Protein AF-A0A6A0AF33-F1 (afdb_monomer)

pLDDT: mean 76.57, std 21.39, range [33.84, 95.94]

Organism: Haematococcus lacustris (NCBI:txid44745)

Secondary structure (DSSP, 8-state):
----HHHHHHHTTHHHHHHHHHHHHGGGHHHHHHHHHT--SS--HHHHHHHHHHHHHHHHHHHHHHTSHHHHHHHHHHHHHHHHHHHHHHHHHHHHHHHHHHHHHGGG--------------S-------PPP----PPPPPPP--

Nearest PDB structures (foldseek):
  9cez-assembly1_P  TM=6.984E-01  e=1.127E-01  Escherichia coli K-12
  9cey-assembly1_P  TM=7.086E-01  e=1.786E-01  Escherichia coli K-12

Sequence (146 aa):
SKLTRSQVQHDSGLIQARHNTQRWNETVKLELQQLAAATPAGTSLVAIQQHVAVTLATWDAVWREYLHPKWAEQKMRLHGAQEKVLERYYKKLEEEAASVSQQRWGTRKQLVVFFGNAGIGTRGGIWLTGTPLQPMLPLPLKPAAP

Foldseek 3Di:
DDDDPVNLCVQLVVVVLVVVVVVLCVQLVVLVVLLVVLPDPDDDPVSVVSNVVSCVVSVVSVVVSVVPCVVVVSVVSSVVSSVVVVVVVVVVVVVVVVVCCCVPPNPPDDDDDDDDPPDPDDDDDDDDDDDDDDDPDDDDDDDDDD

Solvent-accessible surface area (backbone atoms only — not comparable to full-atom values): 9203 Å² total; per-residue (Å²): 137,84,90,49,72,66,55,51,37,59,72,25,40,50,62,59,54,51,52,50,52,53,58,58,45,61,79,42,40,68,52,53,50,51,46,60,72,37,55,61,94,66,86,51,67,66,47,50,53,50,27,50,51,49,45,63,73,34,40,67,64,50,46,62,60,67,70,38,64,67,56,58,52,51,53,51,52,38,51,55,28,44,49,54,51,49,53,57,51,50,54,52,48,52,52,53,50,51,52,51,39,42,77,75,61,41,98,80,62,85,86,82,82,87,83,76,90,75,74,87,72,86,75,87,79,93,74,92,74,85,73,84,77,80,77,81,78,86,84,80,89,78,86,88,80,135

Structure (mmCIF, N/CA/C/O backbone):
data_AF-A0A6A0AF33-F1
#
_entry.id   AF-A0A6A0AF33-F1
#
loop_
_atom_site.group_PDB
_atom_site.id
_atom_site.type_symbol
_atom_site.label_atom_id
_atom_site.label_alt_id
_atom_site.label_comp_id
_atom_site.label_asym_id
_atom_site.label_entity_id
_atom_site.label_seq_id
_atom_site.pdbx_PDB_ins_code
_atom_site.Cartn_x
_atom_site.Cartn_y
_atom_site.Cartn_z
_atom_site.occupancy
_atom_site.B_iso_or_equiv
_atom_site.auth_seq_id
_atom_site.auth_comp_id
_atom_site.auth_asym_id
_atom_site.auth_atom_id
_atom_site.pdbx_PDB_model_num
ATOM 1 N N . SER A 1 1 ? -15.937 11.441 23.344 1.00 68.50 1 SER A N 1
ATOM 2 C CA . SER A 1 1 ? -14.488 11.623 23.075 1.00 68.50 1 SER A CA 1
ATOM 3 C C . SER A 1 1 ? -14.260 11.738 21.561 1.00 68.50 1 SER A C 1
ATOM 5 O O . SER A 1 1 ? -15.138 11.318 20.826 1.00 68.50 1 SER A O 1
ATOM 7 N N . LYS A 1 2 ? -13.175 12.360 21.054 1.00 84.06 2 LYS A N 1
ATOM 8 C CA . LYS A 1 2 ? -12.937 12.536 19.594 1.00 84.06 2 LYS A CA 1
ATOM 9 C C . LYS A 1 2 ? -11.777 11.661 19.107 1.00 84.06 2 LYS A C 1
ATOM 11 O O . LYS A 1 2 ? -10.707 11.700 19.707 1.00 84.06 2 LYS A O 1
ATOM 16 N N . LEU A 1 3 ? -11.973 10.921 18.014 1.00 85.69 3 LEU A N 1
ATOM 17 C CA . LEU A 1 3 ? -10.912 10.163 17.343 1.00 85.69 3 LEU A CA 1
ATOM 18 C C . LEU A 1 3 ? -10.022 11.110 16.528 1.00 85.69 3 LEU A C 1
ATOM 20 O O . LEU A 1 3 ? -10.520 11.871 15.698 1.00 85.69 3 LEU A O 1
ATOM 24 N N . THR A 1 4 ? -8.709 11.079 16.758 1.00 90.56 4 THR A N 1
ATOM 25 C CA . THR A 1 4 ? -7.757 11.925 16.025 1.00 90.56 4 THR A CA 1
ATOM 26 C C . THR A 1 4 ? -7.156 11.178 14.837 1.00 90.56 4 THR A C 1
ATOM 28 O O . THR A 1 4 ? -7.039 9.952 14.828 1.00 90.56 4 THR A O 1
ATOM 31 N N . ARG A 1 5 ? -6.724 11.932 13.820 1.00 87.12 5 ARG A N 1
ATOM 32 C CA . ARG A 1 5 ? -6.073 11.367 12.630 1.00 87.12 5 ARG A CA 1
ATOM 33 C C . ARG A 1 5 ? -4.820 10.558 12.980 1.00 87.12 5 ARG A C 1
ATOM 35 O O . ARG A 1 5 ? -4.619 9.498 12.398 1.00 87.12 5 ARG A O 1
ATOM 42 N N . SER A 1 6 ? -3.995 11.045 13.908 1.00 87.69 6 SER A N 1
ATOM 43 C CA . SER A 1 6 ? -2.776 10.348 14.337 1.00 87.69 6 SER A CA 1
ATOM 44 C C . SER A 1 6 ? -3.094 9.006 14.996 1.00 87.69 6 SER A C 1
ATOM 46 O O . SER A 1 6 ? -2.429 8.018 14.696 1.00 87.69 6 SER A O 1
ATOM 48 N N . GLN A 1 7 ? -4.156 8.948 15.806 1.00 87.06 7 GLN A N 1
ATOM 49 C CA . GLN A 1 7 ? -4.630 7.714 16.430 1.00 87.06 7 GLN A CA 1
ATOM 50 C C . GLN A 1 7 ? -5.027 6.677 15.376 1.00 87.06 7 GLN A C 1
ATOM 52 O O . GLN A 1 7 ? -4.576 5.540 15.421 1.00 87.06 7 GLN A O 1
ATOM 57 N N . VAL A 1 8 ? -5.799 7.090 14.363 1.00 87.50 8 VAL A N 1
ATOM 58 C CA . VAL A 1 8 ? -6.196 6.197 13.264 1.00 87.50 8 VAL A CA 1
ATOM 59 C C . VAL A 1 8 ? -4.978 5.686 12.507 1.00 87.50 8 VAL A C 1
ATOM 61 O O . VAL A 1 8 ? -4.899 4.501 12.201 1.00 87.50 8 VAL A O 1
ATOM 64 N N . GLN A 1 9 ? -4.016 6.555 12.200 1.00 87.69 9 GLN A N 1
ATOM 65 C CA . GLN A 1 9 ? -2.810 6.174 11.461 1.00 87.69 9 GLN A CA 1
ATOM 66 C C . GLN A 1 9 ? -1.953 5.157 12.217 1.00 87.69 9 GLN A C 1
ATOM 68 O O . GLN A 1 9 ? -1.442 4.222 11.598 1.00 87.69 9 GLN A O 1
ATOM 73 N N . HIS A 1 10 ? -1.811 5.343 13.529 1.00 88.44 10 HIS A N 1
ATOM 74 C CA . HIS A 1 10 ? -1.085 4.431 14.402 1.00 88.44 10 HIS A CA 1
ATOM 75 C C . HIS A 1 10 ? -1.830 3.095 14.543 1.00 88.44 10 HIS A C 1
ATOM 77 O O . HIS A 1 10 ? -1.295 2.047 14.186 1.00 88.44 10 HIS A O 1
ATOM 83 N N . ASP A 1 11 ? -3.096 3.136 14.957 1.00 89.50 11 ASP A N 1
ATOM 84 C CA . ASP A 1 11 ? -3.856 1.942 15.342 1.00 89.50 11 ASP A CA 1
ATOM 85 C C . ASP A 1 11 ? -4.301 1.087 14.144 1.00 89.50 11 ASP A C 1
ATOM 87 O O . ASP A 1 11 ? -4.557 -0.107 14.300 1.00 89.50 11 ASP A O 1
ATOM 91 N N . SER A 1 12 ? -4.382 1.671 12.942 1.00 90.50 12 SER A N 1
ATOM 92 C CA . SER A 1 12 ? -4.632 0.922 11.698 1.00 90.50 12 SER 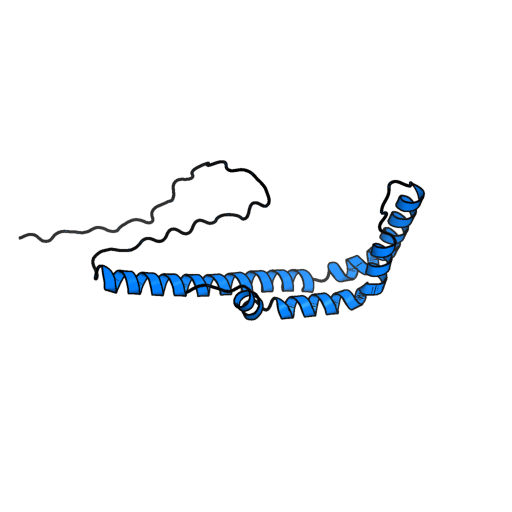A CA 1
ATOM 93 C C . SER A 1 12 ? -3.365 0.330 11.074 1.00 90.50 12 SER A C 1
ATOM 95 O O . SER A 1 12 ? -3.456 -0.427 10.110 1.00 90.50 12 SER A O 1
ATOM 97 N N . GLY A 1 13 ? -2.176 0.685 11.573 1.00 92.88 13 GLY A N 1
ATOM 98 C CA . GLY A 1 13 ? -0.909 0.272 10.968 1.00 92.88 13 GLY A CA 1
ATOM 99 C C . GLY A 1 13 ? -0.611 0.943 9.620 1.00 92.88 13 GLY A C 1
ATOM 100 O O . GLY A 1 13 ? 0.220 0.442 8.859 1.00 92.88 13 GLY A O 1
ATOM 101 N N . LEU A 1 14 ? -1.245 2.084 9.310 1.00 92.00 14 LEU A N 1
ATOM 102 C CA . LEU A 1 14 ? -1.058 2.819 8.048 1.00 92.00 14 LEU A CA 1
ATOM 103 C C . LEU A 1 14 ? 0.418 3.158 7.792 1.00 92.00 14 LEU A C 1
ATOM 105 O O . LEU A 1 14 ? 0.897 3.074 6.662 1.00 92.00 14 LEU A O 1
ATOM 109 N N . ILE A 1 15 ? 1.146 3.531 8.847 1.00 91.19 15 ILE A N 1
ATOM 110 C CA . ILE A 1 15 ? 2.573 3.870 8.762 1.00 91.19 15 ILE A CA 1
ATOM 111 C C . ILE A 1 15 ? 3.382 2.650 8.304 1.00 91.19 15 ILE A C 1
ATOM 113 O O . ILE A 1 15 ? 4.206 2.759 7.397 1.00 91.19 15 ILE A O 1
ATOM 117 N N . GLN A 1 16 ? 3.098 1.474 8.865 1.00 91.56 16 GLN A N 1
ATOM 118 C CA . GLN A 1 16 ? 3.781 0.241 8.486 1.00 91.56 16 GLN A CA 1
ATOM 119 C C . GLN A 1 16 ? 3.442 -0.177 7.051 1.00 91.56 16 GLN A C 1
ATOM 121 O O . GLN A 1 16 ? 4.341 -0.521 6.286 1.00 91.56 16 GLN A O 1
ATOM 126 N N . ALA A 1 17 ? 2.167 -0.090 6.657 1.00 93.38 17 ALA A N 1
ATOM 127 C CA . ALA A 1 17 ? 1.746 -0.363 5.285 1.00 93.38 17 ALA A CA 1
ATOM 128 C C . ALA A 1 17 ? 2.459 0.561 4.281 1.00 93.38 17 ALA A C 1
ATOM 130 O O . ALA A 1 17 ? 2.931 0.106 3.240 1.00 93.38 17 ALA A O 1
ATOM 131 N N . ARG A 1 18 ? 2.622 1.847 4.622 1.00 93.44 18 ARG A N 1
ATOM 132 C CA . ARG A 1 18 ? 3.385 2.804 3.810 1.00 93.44 18 ARG A CA 1
ATOM 133 C C . ARG A 1 18 ? 4.853 2.397 3.672 1.00 93.44 18 ARG A C 1
ATOM 135 O O . ARG A 1 18 ? 5.373 2.427 2.561 1.00 93.44 18 ARG A O 1
ATOM 142 N N . HIS A 1 19 ? 5.516 2.012 4.763 1.00 94.19 19 HIS A N 1
ATOM 143 C CA . HIS A 1 19 ? 6.912 1.563 4.710 1.00 94.19 19 HIS A CA 1
ATOM 144 C C . HIS A 1 19 ? 7.086 0.304 3.856 1.00 94.19 19 HIS A C 1
ATOM 146 O O . HIS A 1 19 ? 8.040 0.212 3.085 1.00 94.19 19 HIS A O 1
ATOM 152 N N . ASN A 1 20 ? 6.155 -0.644 3.951 1.00 94.25 20 ASN A N 1
ATOM 153 C CA . ASN A 1 20 ? 6.169 -1.851 3.130 1.00 94.25 20 ASN A CA 1
ATOM 154 C C . ASN A 1 20 ? 6.003 -1.522 1.641 1.00 94.25 20 ASN A C 1
ATOM 156 O O . ASN A 1 20 ? 6.800 -1.985 0.832 1.00 94.25 20 ASN A O 1
ATOM 160 N N . THR A 1 21 ? 5.035 -0.665 1.291 1.00 93.62 21 THR A N 1
ATOM 161 C CA . THR A 1 21 ? 4.846 -0.176 -0.085 1.00 93.62 21 THR A CA 1
ATOM 162 C C . THR A 1 21 ? 6.110 0.488 -0.618 1.00 93.62 21 THR A C 1
ATOM 164 O O . THR A 1 21 ? 6.528 0.203 -1.735 1.00 93.62 21 THR A O 1
ATOM 167 N N . GLN A 1 22 ? 6.749 1.343 0.188 1.00 94.19 22 GLN A N 1
ATOM 168 C CA . GLN A 1 22 ? 8.003 1.992 -0.188 1.00 94.19 22 GLN A CA 1
ATOM 169 C C . GLN A 1 22 ? 9.083 0.948 -0.494 1.00 94.19 22 GLN A C 1
ATOM 171 O O . GLN A 1 22 ? 9.718 1.018 -1.538 1.00 94.19 22 GLN A O 1
ATOM 176 N N . ARG A 1 23 ? 9.255 -0.042 0.390 1.00 94.88 23 ARG A N 1
ATOM 177 C CA . ARG A 1 23 ? 10.254 -1.104 0.234 1.00 94.88 23 ARG A CA 1
ATOM 178 C C . ARG A 1 23 ? 10.012 -1.951 -1.014 1.00 94.88 23 ARG A C 1
ATOM 180 O O . ARG A 1 23 ? 10.970 -2.276 -1.699 1.00 94.88 23 ARG A O 1
ATOM 187 N N . TRP A 1 24 ? 8.769 -2.325 -1.301 1.00 94.31 24 TRP A N 1
ATOM 188 C CA . TRP A 1 24 ? 8.443 -3.118 -2.490 1.00 94.31 24 TRP A CA 1
ATOM 189 C C . TRP A 1 24 ? 8.628 -2.317 -3.782 1.00 94.31 24 TRP A C 1
ATOM 191 O O . TRP A 1 24 ? 9.148 -2.841 -4.760 1.00 94.31 24 TRP A O 1
ATOM 201 N N . ASN A 1 25 ? 8.327 -1.017 -3.759 1.00 94.25 25 ASN A N 1
ATOM 202 C CA . ASN A 1 25 ? 8.585 -0.136 -4.897 1.00 94.25 25 ASN A CA 1
ATOM 203 C C . ASN A 1 25 ? 10.079 0.052 -5.199 1.00 94.25 25 ASN A C 1
ATOM 205 O O . ASN A 1 25 ? 10.411 0.387 -6.332 1.00 94.25 25 ASN A O 1
ATOM 209 N N . GLU A 1 26 ? 10.985 -0.172 -4.239 1.00 94.06 26 GLU A N 1
ATOM 210 C CA . GLU A 1 26 ? 12.430 -0.139 -4.512 1.00 94.06 26 GLU A CA 1
ATOM 211 C C . GLU A 1 26 ? 12.848 -1.217 -5.530 1.00 94.06 26 GLU A C 1
ATOM 213 O O . GLU A 1 26 ? 13.805 -1.004 -6.268 1.00 94.06 26 GLU A O 1
ATOM 218 N N . THR A 1 27 ? 12.110 -2.330 -5.637 1.00 92.44 27 THR A N 1
ATOM 219 C CA . THR A 1 27 ? 12.389 -3.409 -6.603 1.00 92.44 27 THR A CA 1
ATOM 220 C C . THR A 1 27 ? 12.182 -2.984 -8.057 1.00 92.44 27 THR A C 1
ATOM 222 O O . THR A 1 27 ? 12.874 -3.493 -8.929 1.00 92.44 27 THR A O 1
ATOM 225 N N . VAL A 1 28 ? 11.265 -2.046 -8.314 1.00 93.06 28 VAL A N 1
ATOM 226 C CA . VAL A 1 28 ? 10.922 -1.543 -9.661 1.00 93.06 28 VAL A CA 1
ATOM 227 C C . VAL A 1 28 ? 11.189 -0.041 -9.802 1.00 93.06 28 VAL A C 1
ATOM 229 O O . VAL A 1 28 ? 10.576 0.667 -10.602 1.00 93.06 28 VAL A O 1
ATOM 232 N N . LYS A 1 29 ? 12.061 0.501 -8.949 1.00 93.88 29 LYS A N 1
ATOM 233 C CA . LYS A 1 29 ? 12.274 1.946 -8.831 1.00 93.88 29 LYS A CA 1
ATOM 234 C C . LYS A 1 29 ? 12.847 2.566 -10.093 1.00 93.88 29 LYS A C 1
ATOM 236 O O . LYS A 1 29 ? 12.467 3.685 -10.430 1.00 93.88 29 LYS A O 1
ATOM 241 N N . LEU A 1 30 ? 13.756 1.864 -10.763 1.00 93.81 30 LEU A N 1
ATOM 242 C CA . LEU A 1 30 ? 14.389 2.354 -11.982 1.00 93.81 30 LEU A CA 1
ATOM 243 C C . LEU A 1 30 ? 13.352 2.492 -13.102 1.00 93.81 30 LEU A C 1
ATOM 245 O O . LEU A 1 30 ? 13.285 3.519 -13.769 1.00 93.81 30 LEU A O 1
ATOM 249 N N . GLU A 1 31 ? 12.495 1.493 -13.246 1.00 92.12 31 GLU A N 1
ATOM 250 C CA . GLU A 1 31 ? 11.416 1.426 -14.222 1.00 92.12 31 GLU A CA 1
ATOM 251 C C . GLU A 1 31 ? 10.367 2.506 -13.943 1.00 92.12 31 GLU A C 1
ATOM 253 O O . GLU A 1 31 ? 9.932 3.208 -14.855 1.00 92.12 31 GLU A O 1
ATOM 258 N N . LEU A 1 32 ? 10.020 2.718 -12.669 1.00 91.81 32 LEU A N 1
ATOM 259 C CA . LEU A 1 32 ? 9.131 3.805 -12.254 1.00 91.81 32 LEU A CA 1
ATOM 260 C C . LEU A 1 32 ? 9.729 5.189 -12.553 1.00 91.81 32 LEU A C 1
ATOM 262 O O . LEU A 1 32 ? 9.002 6.095 -12.962 1.00 91.81 32 LEU A O 1
ATOM 266 N N . GLN A 1 33 ? 11.041 5.369 -12.380 1.00 93.31 33 GLN A N 1
ATOM 267 C CA . GLN A 1 33 ? 11.730 6.615 -12.731 1.00 93.31 33 GLN A CA 1
ATOM 268 C C . GLN A 1 33 ? 11.775 6.838 -14.245 1.00 93.31 33 GLN A C 1
ATOM 270 O O . GLN A 1 33 ? 11.529 7.955 -14.697 1.00 93.31 33 GLN A O 1
ATOM 275 N N . GLN A 1 34 ? 12.042 5.791 -15.028 1.00 89.44 34 GLN A N 1
ATOM 276 C CA . GLN A 1 34 ? 12.009 5.845 -16.491 1.00 89.44 34 GLN A CA 1
ATOM 277 C C . GLN A 1 34 ? 10.612 6.213 -17.002 1.00 89.44 34 GLN A C 1
ATOM 279 O O . GLN A 1 34 ? 10.481 7.095 -17.849 1.00 89.44 34 GLN A O 1
ATOM 284 N N . LEU A 1 35 ? 9.563 5.608 -16.437 1.00 88.62 35 LEU A N 1
ATOM 285 C CA . LEU A 1 35 ? 8.175 5.925 -16.768 1.00 88.62 35 LEU A CA 1
ATOM 286 C C . LEU A 1 35 ? 7.831 7.385 -16.430 1.00 88.62 35 LEU A C 1
ATOM 288 O O . LEU A 1 35 ? 7.233 8.095 -17.241 1.00 88.62 35 LEU A O 1
ATOM 292 N N . ALA A 1 36 ? 8.241 7.857 -15.248 1.00 89.75 36 ALA A N 1
ATOM 293 C CA . ALA A 1 36 ? 8.028 9.238 -14.828 1.00 89.75 36 ALA A CA 1
ATOM 294 C C . ALA A 1 36 ? 8.746 10.234 -15.753 1.00 89.75 36 ALA A C 1
ATOM 296 O O . ALA A 1 36 ? 8.144 11.221 -16.171 1.00 89.75 36 ALA A O 1
ATOM 297 N N . ALA A 1 37 ? 9.997 9.954 -16.128 1.00 87.50 37 ALA A N 1
ATOM 298 C CA . ALA A 1 37 ? 10.775 10.792 -17.041 1.00 87.50 37 ALA A CA 1
ATOM 299 C C . ALA A 1 37 ? 10.186 10.825 -18.460 1.00 87.50 37 ALA A C 1
ATOM 301 O O . ALA A 1 37 ? 10.247 11.851 -19.132 1.00 87.50 37 ALA A O 1
ATOM 302 N N . ALA A 1 38 ? 9.592 9.717 -18.906 1.00 85.44 38 ALA A N 1
ATOM 303 C CA . ALA A 1 38 ? 8.966 9.606 -20.216 1.00 85.44 38 ALA A CA 1
ATOM 304 C C . ALA A 1 38 ? 7.509 10.088 -20.240 1.00 85.44 38 ALA A C 1
ATOM 306 O O . ALA A 1 38 ? 6.855 9.966 -21.273 1.00 85.44 38 ALA A O 1
ATOM 307 N N . THR A 1 39 ? 6.963 10.589 -19.127 1.00 84.31 39 THR A N 1
ATOM 308 C CA . THR A 1 39 ? 5.582 11.085 -19.079 1.00 84.31 39 THR A CA 1
ATOM 309 C C . THR A 1 39 ? 5.472 12.378 -19.898 1.00 84.31 39 THR A C 1
ATOM 311 O O . THR A 1 39 ? 6.108 13.377 -19.553 1.00 84.31 39 THR A O 1
ATOM 314 N N . PRO A 1 40 ? 4.689 12.399 -20.991 1.00 80.94 40 PRO A N 1
ATOM 315 C CA . PRO A 1 40 ? 4.670 13.532 -21.898 1.00 80.94 40 PRO A CA 1
ATOM 316 C C . PRO A 1 40 ? 3.874 14.680 -21.271 1.00 80.94 40 PRO A C 1
ATOM 318 O O . PRO A 1 40 ? 2.696 14.542 -20.956 1.00 80.94 40 PRO A O 1
ATOM 321 N N . ALA A 1 41 ? 4.507 15.844 -21.125 1.00 74.19 41 ALA A N 1
ATOM 322 C CA . ALA A 1 41 ? 3.858 17.071 -20.653 1.00 74.19 41 ALA A CA 1
ATOM 323 C C . ALA A 1 41 ? 3.131 17.852 -21.775 1.00 74.19 41 ALA A C 1
ATOM 325 O O . ALA A 1 41 ? 2.696 18.981 -21.563 1.00 74.19 41 ALA A O 1
ATOM 326 N N . GLY A 1 42 ? 3.016 17.281 -22.980 1.00 72.88 42 GLY A N 1
ATOM 327 C CA . GLY A 1 42 ? 2.447 17.945 -24.155 1.00 72.88 42 GLY A CA 1
ATOM 328 C C . GLY A 1 42 ? 1.955 16.972 -25.231 1.00 72.88 42 GLY A C 1
ATOM 329 O O . GLY A 1 42 ? 2.003 15.759 -25.060 1.00 72.88 42 GLY A O 1
ATOM 330 N N . THR A 1 43 ? 1.488 17.515 -26.357 1.00 73.12 43 THR A N 1
ATOM 331 C CA . THR A 1 43 ? 0.796 16.786 -27.441 1.00 73.12 43 THR A CA 1
ATOM 332 C C . THR A 1 43 ? 1.687 16.372 -28.619 1.00 73.12 43 THR A C 1
ATOM 334 O O . THR A 1 43 ? 1.177 15.907 -29.636 1.00 73.12 43 THR A O 1
ATOM 337 N N . SER A 1 44 ? 3.013 16.535 -28.530 1.00 87.31 44 SER A N 1
ATOM 338 C CA . SER A 1 44 ? 3.913 16.149 -29.627 1.00 87.31 44 SER A CA 1
ATOM 339 C C . SER A 1 44 ? 3.838 14.646 -29.898 1.00 87.31 44 SER A C 1
ATOM 341 O O . SER A 1 44 ? 4.029 13.835 -28.990 1.00 87.31 44 SER A O 1
ATOM 343 N N . LEU A 1 45 ? 3.628 14.276 -31.164 1.00 88.25 45 LEU A N 1
ATOM 344 C CA . LEU A 1 45 ? 3.567 12.880 -31.596 1.00 88.25 45 LEU A CA 1
ATOM 345 C C . LEU A 1 45 ? 4.836 12.104 -31.214 1.00 88.25 45 LEU A C 1
ATOM 347 O O . LEU A 1 45 ? 4.744 10.966 -30.766 1.00 88.25 45 LEU A O 1
ATOM 351 N N . VAL A 1 46 ? 6.009 12.733 -31.324 1.00 88.88 46 VAL A N 1
ATOM 352 C CA . VAL A 1 46 ? 7.294 12.108 -30.968 1.00 88.88 46 VAL A CA 1
ATOM 353 C C . VAL A 1 46 ? 7.378 11.835 -29.464 1.00 88.88 46 VAL A C 1
ATOM 355 O O . VAL A 1 46 ? 7.816 10.762 -29.060 1.00 88.88 46 VAL A O 1
ATOM 358 N N . ALA A 1 47 ? 6.905 12.765 -28.629 1.00 87.50 47 ALA A N 1
ATOM 359 C CA . ALA A 1 47 ? 6.873 12.574 -27.178 1.00 87.50 47 ALA A CA 1
ATOM 360 C C . ALA A 1 47 ? 5.902 11.449 -26.778 1.00 87.50 47 ALA A C 1
ATOM 362 O O . ALA A 1 47 ? 6.214 10.641 -25.908 1.00 87.50 47 ALA A O 1
ATOM 363 N N . ILE A 1 48 ? 4.754 11.349 -27.458 1.00 87.88 48 ILE A N 1
ATOM 364 C CA . ILE A 1 48 ? 3.794 10.253 -27.264 1.00 87.88 48 ILE A CA 1
ATOM 365 C C . ILE A 1 48 ? 4.413 8.912 -27.682 1.00 87.88 48 ILE A C 1
ATOM 367 O O . ILE A 1 48 ? 4.308 7.934 -26.946 1.00 87.88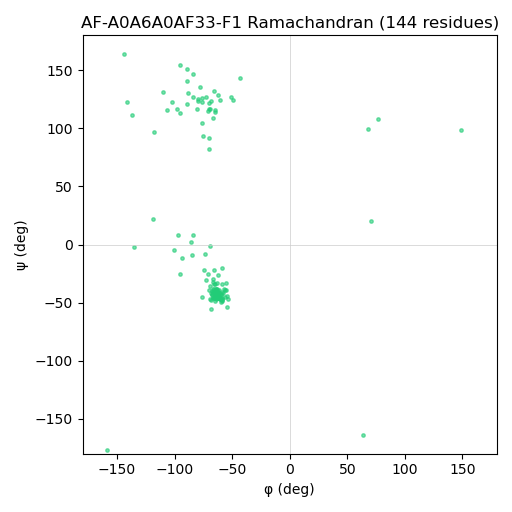 48 ILE A O 1
ATOM 371 N N . GLN A 1 49 ? 5.103 8.852 -28.823 1.00 90.94 49 GLN A N 1
ATOM 372 C CA . GLN A 1 49 ? 5.776 7.633 -29.287 1.00 90.94 49 GLN A CA 1
ATOM 373 C C . GLN A 1 49 ? 6.871 7.171 -28.318 1.00 90.94 49 GLN A C 1
ATOM 375 O O . GLN A 1 49 ? 6.943 5.986 -27.996 1.00 90.94 49 GLN A O 1
ATOM 380 N N . GLN A 1 50 ? 7.687 8.098 -27.811 1.00 90.44 50 GLN A N 1
ATOM 381 C CA . GLN A 1 50 ? 8.704 7.802 -26.799 1.00 90.44 50 GLN A CA 1
ATOM 382 C C . GLN A 1 50 ? 8.075 7.306 -25.492 1.00 90.44 50 GLN A C 1
ATOM 384 O O . GLN A 1 50 ? 8.534 6.309 -24.937 1.00 90.44 50 GLN A O 1
ATOM 389 N N . HIS A 1 51 ? 6.992 7.940 -25.033 1.00 89.38 51 HIS A N 1
ATOM 390 C CA . HIS A 1 51 ? 6.249 7.492 -23.857 1.00 89.38 51 HIS A CA 1
ATOM 391 C C . HIS A 1 51 ? 5.714 6.063 -24.014 1.00 89.38 51 HIS A C 1
ATOM 393 O O . HIS A 1 51 ? 5.872 5.241 -23.111 1.00 89.38 51 HIS A O 1
ATOM 399 N N . VAL A 1 52 ? 5.119 5.745 -25.170 1.00 92.19 52 VAL A N 1
ATOM 400 C CA . VAL A 1 52 ? 4.612 4.398 -25.473 1.00 92.19 52 VAL A CA 1
ATOM 401 C C . VAL A 1 52 ? 5.754 3.384 -25.501 1.00 92.19 52 VAL A C 1
ATOM 403 O O . VAL A 1 52 ? 5.632 2.328 -24.888 1.00 92.19 52 VAL A O 1
ATOM 406 N N . ALA A 1 53 ? 6.880 3.706 -26.142 1.00 93.31 53 ALA A N 1
ATOM 407 C CA . ALA A 1 53 ? 8.041 2.819 -26.193 1.00 93.31 53 ALA A CA 1
ATOM 408 C C . ALA A 1 53 ? 8.601 2.513 -24.791 1.00 93.31 53 ALA A C 1
ATOM 410 O O . ALA A 1 53 ? 8.836 1.350 -24.466 1.00 93.31 53 ALA A O 1
ATOM 411 N N . VAL A 1 54 ? 8.753 3.533 -23.937 1.00 92.56 54 VAL A N 1
ATOM 412 C CA . VAL A 1 54 ? 9.214 3.356 -22.548 1.00 92.56 54 VAL A CA 1
ATOM 413 C C . VAL A 1 54 ? 8.195 2.575 -21.718 1.00 92.56 54 VAL A C 1
ATOM 415 O O . VAL A 1 54 ? 8.576 1.701 -20.940 1.00 92.56 54 VAL A O 1
ATOM 418 N N . THR A 1 55 ? 6.901 2.834 -21.909 1.00 92.19 55 THR A N 1
ATOM 419 C CA . THR A 1 55 ? 5.832 2.097 -21.221 1.00 92.19 55 THR A CA 1
ATOM 420 C C . THR A 1 55 ? 5.863 0.619 -21.592 1.00 92.19 55 THR A C 1
ATOM 422 O O . THR A 1 55 ? 5.832 -0.220 -20.701 1.00 92.19 55 THR A O 1
ATOM 425 N N . LEU A 1 56 ? 5.990 0.286 -22.880 1.00 94.19 56 LEU A N 1
ATOM 426 C CA . LEU A 1 56 ? 6.073 -1.103 -23.340 1.00 94.19 56 LEU A CA 1
ATOM 427 C C . LEU A 1 56 ? 7.332 -1.803 -22.816 1.00 94.19 56 LEU A C 1
ATOM 429 O O . LEU A 1 56 ? 7.248 -2.938 -22.359 1.00 94.19 56 LEU A O 1
ATOM 433 N N . ALA A 1 57 ? 8.481 -1.121 -22.827 1.00 92.94 57 ALA A N 1
ATOM 434 C CA . ALA A 1 57 ? 9.741 -1.683 -22.344 1.00 92.94 57 ALA A CA 1
ATOM 435 C C . ALA A 1 57 ? 9.751 -1.945 -20.826 1.00 92.94 57 ALA A C 1
ATOM 437 O O . ALA A 1 57 ? 10.392 -2.886 -20.367 1.00 92.94 57 ALA A O 1
ATOM 438 N N . THR A 1 58 ? 9.042 -1.125 -20.043 1.00 93.88 58 THR A N 1
ATOM 439 C CA . THR A 1 58 ? 8.975 -1.247 -18.573 1.00 93.88 58 THR A CA 1
ATOM 440 C C . THR A 1 58 ? 7.778 -2.070 -18.084 1.00 93.88 58 THR A C 1
ATOM 442 O O . THR A 1 58 ? 7.740 -2.459 -16.915 1.00 93.88 58 THR A O 1
ATOM 445 N N . TRP A 1 59 ? 6.822 -2.377 -18.969 1.00 92.38 59 TRP A N 1
ATOM 446 C CA . TRP A 1 59 ? 5.545 -3.014 -18.641 1.00 92.38 59 TRP A CA 1
ATOM 447 C C . TRP A 1 59 ? 5.715 -4.321 -17.866 1.00 92.38 59 TRP A C 1
ATOM 449 O O . TRP A 1 59 ? 5.171 -4.466 -16.771 1.00 92.38 59 TRP A O 1
ATOM 459 N N . ASP A 1 60 ? 6.509 -5.251 -18.397 1.00 93.19 60 ASP A N 1
ATOM 460 C CA . ASP A 1 60 ? 6.665 -6.584 -17.812 1.00 93.19 60 ASP A CA 1
ATOM 461 C C . ASP A 1 60 ? 7.307 -6.544 -16.424 1.00 93.19 60 ASP A C 1
ATOM 463 O O . ASP A 1 60 ? 6.904 -7.292 -15.534 1.00 93.19 60 ASP A O 1
ATOM 467 N N . ALA A 1 61 ? 8.291 -5.667 -16.218 1.00 91.38 61 ALA A N 1
ATOM 468 C CA . ALA A 1 61 ? 8.974 -5.521 -14.937 1.00 91.38 61 ALA A CA 1
ATOM 469 C C . ALA A 1 61 ? 8.050 -4.906 -13.876 1.00 91.38 61 ALA A C 1
ATOM 471 O O . ALA A 1 61 ? 7.915 -5.447 -12.776 1.00 91.38 61 ALA A O 1
ATOM 472 N N . VAL A 1 62 ? 7.350 -3.823 -14.229 1.00 93.12 62 VAL A N 1
ATOM 473 C CA . VAL A 1 62 ? 6.426 -3.123 -13.327 1.00 93.12 62 VAL A CA 1
ATOM 474 C C . VAL A 1 62 ? 5.241 -4.019 -12.954 1.00 93.12 62 VAL A C 1
ATOM 476 O O . VAL A 1 62 ? 4.929 -4.175 -11.771 1.00 93.12 62 VAL A O 1
ATOM 479 N N . TRP A 1 63 ? 4.591 -4.659 -13.928 1.00 92.12 63 TRP A N 1
ATOM 480 C CA . TRP A 1 63 ? 3.417 -5.490 -13.650 1.00 92.12 63 TRP A CA 1
ATOM 481 C C . TRP A 1 63 ? 3.744 -6.806 -12.965 1.00 92.12 63 TRP A C 1
ATOM 483 O O . TRP A 1 63 ? 2.940 -7.263 -12.153 1.00 92.12 63 TRP A O 1
ATOM 493 N N .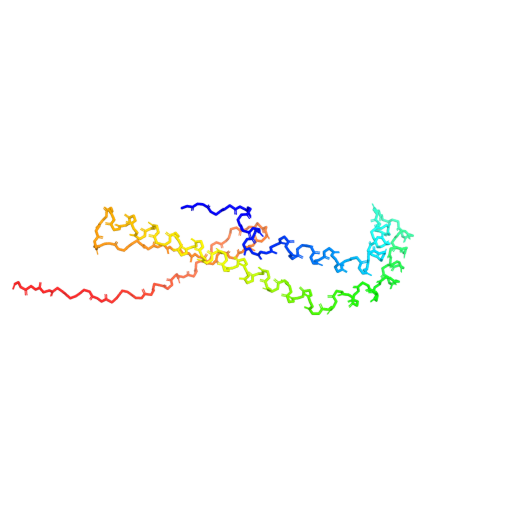 ARG A 1 64 ? 4.921 -7.394 -13.204 1.00 94.06 64 ARG A N 1
ATOM 494 C CA . ARG A 1 64 ? 5.367 -8.577 -12.455 1.00 94.06 64 ARG A CA 1
ATOM 495 C C . ARG A 1 64 ? 5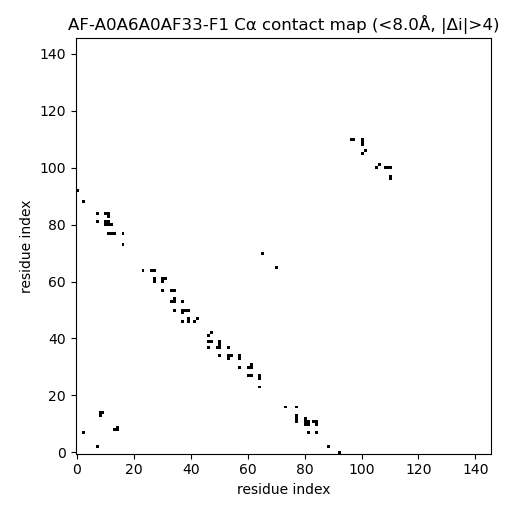.402 -8.316 -10.949 1.00 94.06 64 ARG A C 1
ATOM 497 O O . ARG A 1 64 ? 5.026 -9.192 -10.176 1.00 94.06 64 ARG A O 1
ATOM 504 N N . GLU A 1 65 ? 5.807 -7.118 -10.535 1.00 93.75 65 GLU A N 1
ATO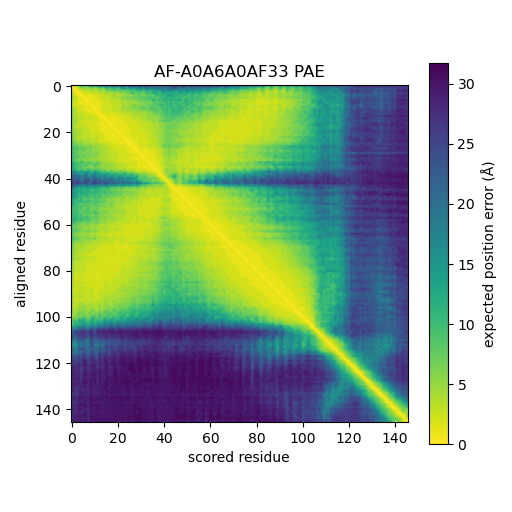M 505 C CA . GLU A 1 65 ? 5.821 -6.728 -9.124 1.00 93.75 65 GLU A CA 1
ATOM 506 C C . GLU A 1 65 ? 4.413 -6.394 -8.601 1.00 93.75 65 GLU A C 1
ATOM 508 O O . GLU A 1 65 ? 4.023 -6.874 -7.534 1.00 93.75 65 GLU A O 1
ATOM 513 N N . TYR A 1 66 ? 3.611 -5.624 -9.348 1.00 91.69 66 TYR A N 1
ATOM 514 C CA . TYR A 1 66 ? 2.267 -5.221 -8.904 1.00 91.69 66 TYR A CA 1
ATOM 515 C C . TYR A 1 66 ? 1.230 -6.350 -8.893 1.00 91.69 66 TYR A C 1
ATOM 517 O O . TYR A 1 66 ? 0.284 -6.295 -8.107 1.00 91.69 66 TYR A O 1
ATOM 525 N N . LEU A 1 67 ? 1.405 -7.393 -9.709 1.00 94.88 67 LEU A N 1
ATOM 526 C CA . LEU A 1 67 ? 0.526 -8.567 -9.707 1.00 94.88 67 LEU A CA 1
ATOM 527 C C . LEU A 1 67 ? 0.741 -9.480 -8.494 1.00 94.88 67 LEU A C 1
ATOM 529 O O . LEU A 1 67 ? -0.038 -10.407 -8.272 1.00 94.88 67 LEU A O 1
ATOM 533 N N . HIS A 1 68 ? 1.770 -9.231 -7.683 1.00 94.88 68 HIS A N 1
ATOM 534 C CA . HIS A 1 68 ? 2.032 -10.051 -6.514 1.00 94.88 68 HIS A CA 1
ATOM 535 C C . HIS A 1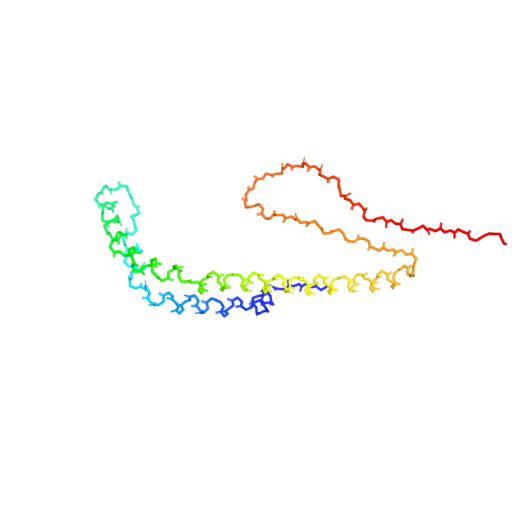 68 ? 0.892 -9.913 -5.479 1.00 94.88 68 HIS A C 1
ATOM 537 O O . HIS A 1 68 ? 0.550 -8.793 -5.081 1.00 94.88 68 HIS A O 1
ATOM 543 N N . PRO A 1 69 ? 0.356 -11.023 -4.928 1.00 95.62 69 PRO A N 1
ATOM 544 C CA . PRO A 1 69 ? -0.781 -10.996 -3.994 1.00 95.62 69 PRO A CA 1
ATOM 545 C C . PRO A 1 69 ? -0.544 -10.165 -2.722 1.00 95.62 69 PRO A C 1
ATOM 547 O O . PRO A 1 69 ? -1.499 -9.686 -2.111 1.00 95.62 69 PRO A O 1
ATOM 550 N N . LYS A 1 70 ? 0.721 -9.896 -2.368 1.00 95.38 70 LYS A N 1
ATOM 551 C CA . LYS A 1 70 ? 1.126 -9.087 -1.208 1.00 95.38 70 LYS A CA 1
ATOM 552 C C . LYS A 1 70 ? 0.503 -7.686 -1.223 1.00 95.38 70 LYS A C 1
ATOM 554 O O . LYS A 1 70 ? 0.164 -7.156 -0.165 1.00 95.38 70 LYS A O 1
ATOM 559 N N . TRP A 1 71 ? 0.296 -7.109 -2.411 1.00 94.56 71 TRP A N 1
ATOM 560 C CA . TRP A 1 71 ? -0.344 -5.804 -2.580 1.00 94.56 71 TRP A CA 1
ATOM 561 C C . TRP A 1 71 ? -1.826 -5.841 -2.203 1.00 94.56 71 TRP A C 1
ATOM 563 O O . TRP A 1 71 ? -2.295 -4.999 -1.431 1.00 94.56 71 TRP A O 1
ATOM 573 N N . ALA A 1 72 ? -2.551 -6.842 -2.707 1.00 94.50 72 ALA A N 1
ATOM 574 C CA . ALA A 1 72 ? -3.963 -7.044 -2.403 1.00 94.50 72 ALA A CA 1
ATOM 575 C C . ALA A 1 72 ? -4.165 -7.393 -0.922 1.00 94.50 72 ALA A C 1
ATOM 577 O O . ALA A 1 72 ? -4.991 -6.777 -0.248 1.00 94.50 72 ALA A O 1
ATOM 578 N N . GLU A 1 73 ? -3.355 -8.307 -0.386 1.00 95.94 73 GLU A N 1
ATOM 579 C CA . GLU A 1 73 ? -3.390 -8.696 1.024 1.00 95.94 73 GLU A CA 1
ATOM 580 C C . GLU A 1 73 ? -3.147 -7.510 1.955 1.00 95.94 73 GLU A C 1
ATOM 582 O O . GLU A 1 73 ? -3.893 -7.315 2.916 1.00 95.94 73 GLU A O 1
ATOM 587 N N . GLN A 1 74 ? -2.130 -6.687 1.677 1.00 95.44 74 GLN A N 1
ATOM 588 C CA . GLN A 1 74 ? -1.852 -5.509 2.491 1.00 95.44 74 GLN A CA 1
ATOM 589 C C . GLN A 1 74 ? -3.021 -4.524 2.462 1.00 95.44 74 GLN A C 1
ATOM 591 O O . GLN A 1 74 ? -3.403 -4.000 3.509 1.00 95.44 74 GLN A O 1
ATOM 596 N N . LYS A 1 75 ? -3.608 -4.287 1.284 1.00 94.00 75 LYS A N 1
ATOM 597 C CA . LYS A 1 75 ? -4.759 -3.393 1.140 1.00 94.00 75 LYS A CA 1
ATOM 598 C C . LYS A 1 75 ? -5.958 -3.898 1.946 1.00 94.00 75 LYS A C 1
ATOM 600 O O . LYS A 1 75 ? -6.563 -3.116 2.675 1.00 94.00 75 LYS A O 1
ATOM 605 N N . MET A 1 76 ? -6.256 -5.196 1.879 1.00 95.19 76 MET A N 1
ATOM 606 C CA . MET A 1 76 ? -7.345 -5.807 2.649 1.00 95.19 76 MET A CA 1
ATOM 607 C C . MET A 1 76 ? -7.092 -5.745 4.159 1.00 95.19 76 MET A C 1
ATOM 609 O O . MET A 1 76 ? -7.975 -5.342 4.913 1.00 95.19 76 MET A O 1
ATOM 613 N N . ARG A 1 77 ? -5.872 -6.066 4.611 1.00 95.44 77 ARG A N 1
ATOM 614 C CA . ARG A 1 77 ? -5.490 -5.961 6.030 1.00 95.44 77 ARG A CA 1
ATOM 615 C C . ARG A 1 77 ? -5.626 -4.536 6.550 1.00 95.44 77 ARG A C 1
ATOM 617 O O . ARG A 1 77 ? -6.130 -4.346 7.652 1.00 95.44 77 ARG A O 1
ATOM 624 N N . LEU A 1 78 ? -5.201 -3.549 5.763 1.00 94.31 78 LEU A N 1
ATOM 625 C CA . LEU A 1 78 ? -5.298 -2.143 6.136 1.00 94.31 78 LEU A CA 1
ATOM 626 C C . LEU A 1 78 ? -6.759 -1.690 6.250 1.00 94.31 78 LEU A C 1
ATOM 628 O O . LEU A 1 78 ? -7.106 -1.045 7.235 1.00 94.31 78 LEU A O 1
ATOM 632 N N . HIS A 1 79 ? -7.615 -2.057 5.291 1.00 91.00 79 HIS A N 1
ATOM 633 C CA . HIS A 1 79 ? -9.048 -1.758 5.370 1.00 91.00 79 HIS A CA 1
ATOM 634 C C . HIS A 1 79 ? -9.692 -2.391 6.607 1.00 91.00 79 HIS A C 1
ATOM 636 O O . HIS A 1 79 ? -10.312 -1.678 7.393 1.00 91.00 79 HIS A O 1
ATOM 642 N N . GLY A 1 80 ? -9.459 -3.683 6.851 1.00 93.25 80 GLY A N 1
ATOM 643 C CA . GLY A 1 80 ? -9.986 -4.353 8.042 1.00 93.25 80 GLY A CA 1
ATOM 644 C C . GLY A 1 80 ? -9.436 -3.773 9.353 1.00 93.25 80 GLY A C 1
ATOM 645 O O . GLY A 1 80 ? -10.138 -3.722 10.359 1.00 93.25 80 GLY A O 1
ATOM 646 N N . ALA A 1 81 ? -8.189 -3.293 9.370 1.00 93.81 81 ALA A N 1
ATOM 647 C CA . ALA A 1 81 ? -7.623 -2.618 10.536 1.00 93.81 81 ALA A CA 1
ATOM 648 C C . ALA A 1 81 ? -8.261 -1.239 10.777 1.00 93.81 81 ALA A C 1
ATOM 650 O O . ALA A 1 81 ? -8.525 -0.886 11.925 1.00 93.81 81 ALA A O 1
ATOM 651 N N . GLN A 1 82 ? -8.540 -0.471 9.720 1.00 90.00 82 GLN A N 1
ATOM 652 C CA . GLN A 1 82 ? -9.257 0.804 9.822 1.00 90.00 82 GLN A CA 1
ATOM 653 C C . GLN A 1 82 ? -10.688 0.613 10.329 1.00 90.00 82 GLN A C 1
ATOM 655 O O . GLN A 1 82 ? -11.120 1.351 11.214 1.00 90.00 82 GLN A O 1
ATOM 660 N N . GLU A 1 83 ? -11.391 -0.398 9.823 1.00 91.44 83 GLU A N 1
ATOM 661 C CA . GLU A 1 83 ? -12.739 -0.751 10.270 1.00 91.44 83 GLU A CA 1
ATOM 662 C C . GLU A 1 83 ? -12.753 -1.087 11.766 1.00 91.44 83 GLU A C 1
ATOM 664 O O . GLU A 1 83 ? -13.483 -0.458 12.527 1.00 91.44 83 GLU A O 1
ATOM 669 N N . LYS A 1 84 ? -11.822 -1.928 12.235 1.00 94.19 84 LYS A N 1
ATOM 670 C CA . LYS A 1 84 ? -11.662 -2.234 13.670 1.00 94.19 84 LYS A CA 1
ATOM 671 C C . LYS A 1 84 ? -11.371 -1.005 14.536 1.00 94.19 84 LYS A C 1
ATOM 673 O O . LYS A 1 84 ? -11.758 -0.957 15.704 1.00 94.19 84 LYS A O 1
ATOM 678 N N . VAL A 1 85 ? -10.639 -0.013 14.022 1.00 93.25 85 VAL A N 1
ATOM 679 C CA . VAL A 1 85 ? -10.403 1.250 14.747 1.00 93.25 85 VAL A CA 1
ATOM 680 C C . VAL A 1 85 ? -11.704 2.039 14.891 1.00 93.25 85 VAL A C 1
ATOM 682 O O . VAL A 1 85 ? -11.983 2.551 15.976 1.00 93.25 85 VAL A O 1
ATOM 685 N N . LEU A 1 86 ? -12.505 2.107 13.828 1.00 90.19 86 LEU A N 1
ATOM 686 C CA . LEU A 1 86 ? -13.798 2.786 13.841 1.00 90.19 86 LEU A CA 1
ATOM 687 C C . LEU A 1 86 ? -14.803 2.073 14.749 1.00 90.19 86 LEU A C 1
ATOM 689 O O . LEU A 1 86 ? -15.416 2.728 15.586 1.00 90.19 86 LEU A O 1
ATOM 693 N N . GLU A 1 87 ? -14.910 0.747 14.666 1.00 91.19 87 GLU A N 1
ATOM 694 C CA . GLU A 1 87 ? -15.764 -0.063 15.546 1.00 91.19 87 GLU A CA 1
ATOM 695 C C . GLU A 1 87 ? -15.467 0.198 17.027 1.00 91.19 87 GLU A C 1
ATOM 697 O O . GLU A 1 87 ? -16.374 0.462 17.816 1.00 91.19 87 GLU A O 1
ATOM 702 N N . ARG A 1 88 ? -14.183 0.201 17.415 1.00 91.94 88 ARG A N 1
ATOM 703 C CA . ARG A 1 88 ? -13.774 0.504 18.798 1.00 91.94 88 ARG A CA 1
ATOM 704 C C . ARG A 1 88 ? -14.167 1.912 19.227 1.00 91.94 88 ARG A C 1
ATOM 706 O O . ARG A 1 88 ? -14.560 2.118 20.375 1.00 91.94 88 ARG A O 1
ATOM 713 N N . TYR A 1 89 ? -14.051 2.881 18.325 1.00 89.62 89 TYR A N 1
ATOM 714 C CA . TYR A 1 89 ? -14.454 4.252 18.606 1.00 89.62 89 TYR A CA 1
ATOM 715 C C . TYR A 1 89 ? -15.970 4.375 18.791 1.00 89.62 89 TYR A C 1
ATOM 717 O O . TYR A 1 89 ? -16.410 4.999 19.756 1.00 89.62 89 TYR A O 1
ATOM 725 N N . TYR A 1 90 ? -16.764 3.746 17.922 1.00 86.25 90 TYR A N 1
ATOM 726 C CA . TYR A 1 90 ? -18.222 3.755 18.041 1.00 86.25 90 TYR A CA 1
ATOM 727 C C . TYR A 1 90 ? -18.699 3.066 19.312 1.00 86.25 90 TYR A C 1
ATOM 729 O O . TYR A 1 90 ? -19.502 3.648 20.034 1.00 86.25 90 TYR A O 1
ATOM 737 N N . LYS A 1 91 ? -18.118 1.915 19.662 1.00 89.94 91 LYS A N 1
ATOM 738 C CA . LYS A 1 91 ? -18.411 1.236 20.928 1.00 89.94 91 LYS A CA 1
ATOM 739 C C . LYS A 1 91 ? -18.207 2.157 22.138 1.00 89.94 91 LYS A C 1
ATOM 741 O O . LYS A 1 91 ? -19.061 2.239 23.013 1.00 89.94 91 LYS A O 1
ATOM 746 N N . LYS A 1 92 ? -17.105 2.915 22.162 1.00 90.12 92 LYS A N 1
ATOM 747 C CA . LYS A 1 92 ? -16.839 3.886 23.234 1.00 90.12 92 LYS A CA 1
ATOM 748 C C . LYS A 1 92 ? -17.873 5.018 23.269 1.00 90.12 92 LYS A C 1
ATOM 750 O O . LYS A 1 92 ? -18.253 5.468 24.346 1.00 90.12 92 LYS A O 1
ATOM 755 N N . LEU A 1 93 ? -18.318 5.498 22.107 1.00 87.56 93 LEU A N 1
ATOM 756 C CA . LEU A 1 93 ? -19.364 6.520 22.033 1.00 87.56 93 LEU A CA 1
ATOM 757 C C . LEU A 1 93 ? -20.718 6.000 22.517 1.00 87.56 93 LEU A C 1
ATOM 759 O O . LEU A 1 93 ? -21.434 6.749 23.173 1.00 87.56 93 LEU A O 1
ATOM 763 N N . GLU A 1 94 ? -21.065 4.749 22.222 1.00 85.25 94 GLU A N 1
ATOM 764 C CA . GLU A 1 94 ? -22.288 4.116 22.727 1.00 85.25 94 GLU A CA 1
ATOM 765 C C . GLU A 1 94 ? -22.265 3.988 24.253 1.00 85.25 94 GLU A C 1
ATOM 767 O O . GLU A 1 94 ? -23.247 4.329 24.907 1.00 85.25 94 GLU A O 1
ATOM 772 N N . GLU A 1 95 ? -21.135 3.584 24.837 1.00 86.75 95 GLU A N 1
ATOM 773 C CA . GLU A 1 95 ? -20.948 3.522 26.294 1.00 86.75 95 GLU A CA 1
ATOM 774 C C . GLU A 1 95 ? -21.041 4.918 26.949 1.00 86.75 95 GLU A C 1
ATOM 776 O O . GLU A 1 95 ? -21.752 5.108 27.944 1.00 86.75 95 GLU A O 1
ATOM 781 N N . GLU A 1 96 ? -20.378 5.928 26.371 1.00 86.69 96 GLU A N 1
ATOM 782 C CA . GLU A 1 96 ? -20.495 7.330 26.805 1.00 86.69 96 GLU A CA 1
ATOM 783 C C . GLU A 1 96 ? -21.951 7.826 26.689 1.00 86.69 96 GLU A C 1
ATOM 785 O O . GLU A 1 96 ? -22.474 8.451 27.610 1.00 86.69 96 GLU A O 1
ATOM 790 N N . ALA A 1 97 ? -22.649 7.509 25.600 1.00 83.56 97 ALA A N 1
ATOM 791 C CA . ALA A 1 97 ? -24.041 7.897 25.407 1.00 83.56 97 ALA A CA 1
ATOM 792 C C . ALA A 1 97 ? -24.987 7.187 26.395 1.00 83.56 97 ALA A C 1
ATOM 794 O O . ALA A 1 97 ? -25.894 7.822 26.940 1.00 83.56 97 ALA A O 1
ATOM 795 N N . ALA A 1 98 ? -24.759 5.901 26.673 1.00 82.38 98 ALA A N 1
ATOM 796 C CA . ALA A 1 98 ? -25.536 5.117 27.628 1.00 82.38 98 ALA A CA 1
ATOM 797 C C . ALA A 1 98 ? -25.370 5.639 29.062 1.00 82.38 98 ALA A C 1
ATOM 799 O O . ALA A 1 98 ? -26.367 5.839 29.759 1.00 82.38 98 ALA A O 1
ATOM 800 N N . SER A 1 99 ? -24.134 5.927 29.484 1.00 81.25 99 SER A N 1
ATOM 801 C CA . SER A 1 99 ? -23.853 6.513 30.804 1.00 81.25 99 SER A CA 1
ATOM 802 C C . SER A 1 99 ? -24.487 7.898 30.974 1.00 81.25 99 SER A C 1
ATOM 804 O O . SER A 1 99 ? -25.166 8.144 31.972 1.00 81.25 99 SER A O 1
ATOM 806 N N . VAL A 1 100 ? -24.369 8.778 29.971 1.00 81.38 100 VAL A N 1
ATOM 807 C CA . VAL A 1 100 ? -25.033 10.092 29.977 1.00 81.38 100 VAL A CA 1
ATOM 808 C C . VAL A 1 100 ? -26.554 9.935 30.025 1.00 81.38 100 VAL A C 1
ATOM 810 O O . VAL A 1 100 ? -27.219 10.654 30.768 1.00 81.38 100 VAL A O 1
ATOM 813 N N . SER A 1 101 ? -27.125 8.989 29.275 1.00 71.56 101 SER A N 1
ATOM 814 C CA . SER A 1 101 ? -28.565 8.712 29.299 1.00 71.56 101 SER A CA 1
ATOM 815 C C . SER A 1 101 ? -29.037 8.255 30.683 1.00 71.56 101 SER A C 1
ATOM 817 O O . SER A 1 101 ? -30.020 8.789 31.198 1.00 71.56 101 SER A O 1
ATOM 819 N N . GLN A 1 102 ? -28.319 7.322 31.319 1.00 75.06 102 GLN A N 1
ATOM 820 C CA . GLN A 1 102 ? -28.622 6.851 32.674 1.00 75.06 102 GLN A CA 1
ATOM 821 C C . GLN A 1 102 ? -28.548 7.983 33.704 1.00 75.06 102 GLN A C 1
ATOM 823 O O . GLN A 1 102 ? -29.476 8.143 34.495 1.00 75.06 102 GLN A O 1
ATOM 828 N N . GLN A 1 103 ? -27.491 8.800 33.662 1.00 77.12 103 GLN A N 1
ATOM 829 C CA . GLN A 1 103 ? -27.300 9.912 34.596 1.00 77.12 103 GLN A CA 1
ATOM 830 C C . GLN A 1 103 ? -28.376 10.998 34.448 1.00 77.12 103 GLN A C 1
ATOM 832 O O . GLN A 1 103 ? -28.756 11.631 35.431 1.00 77.12 103 GLN A O 1
ATOM 837 N N . ARG A 1 104 ? -28.861 11.234 33.223 1.00 65.62 104 ARG A N 1
ATOM 838 C CA . ARG A 1 104 ? -29.753 12.360 32.907 1.00 65.62 104 ARG A CA 1
ATOM 839 C C . ARG A 1 104 ? -31.241 11.995 32.926 1.00 65.62 104 ARG A C 1
ATOM 841 O O . ARG A 1 104 ? -32.058 12.879 33.158 1.00 65.62 104 ARG A O 1
ATOM 848 N N . TRP A 1 105 ? -31.598 10.727 32.698 1.00 60.91 105 TRP A N 1
ATOM 849 C CA . TRP A 1 105 ? -32.996 10.290 32.534 1.00 60.91 105 TRP A CA 1
ATOM 850 C C . TRP A 1 105 ? -33.379 9.003 33.294 1.00 60.91 105 TRP A C 1
ATOM 852 O O . TRP A 1 105 ? -34.549 8.609 33.256 1.00 60.91 105 TRP A O 1
ATOM 862 N N . GLY A 1 106 ? -32.447 8.344 33.995 1.00 66.88 106 GLY A N 1
ATOM 863 C CA . GLY A 1 106 ? -32.697 7.072 34.690 1.00 66.88 106 GLY A CA 1
ATOM 864 C C . GLY A 1 106 ? -33.057 5.908 33.747 1.00 66.88 106 GLY A C 1
ATOM 865 O O . GLY A 1 106 ? -32.866 5.979 32.536 1.00 66.88 106 GLY A O 1
ATOM 866 N N . THR A 1 107 ? -33.610 4.813 34.284 1.00 59.00 107 THR A N 1
ATOM 867 C CA . THR A 1 107 ? -33.881 3.545 33.559 1.00 59.00 107 THR A CA 1
ATOM 868 C C . THR A 1 107 ? -35.002 3.618 32.504 1.00 59.00 107 THR A C 1
ATOM 870 O O . THR A 1 107 ? -35.313 2.611 31.874 1.00 59.00 107 THR A O 1
ATOM 873 N N . ARG A 1 108 ? -35.675 4.765 32.313 1.00 50.50 108 ARG A N 1
ATOM 874 C CA . ARG A 1 108 ? -36.972 4.818 31.602 1.00 50.50 108 ARG A CA 1
ATOM 875 C C . ARG A 1 108 ? -36.955 5.283 30.144 1.00 50.50 108 ARG A C 1
ATOM 877 O O . ARG A 1 108 ? -38.017 5.228 29.528 1.00 50.50 108 ARG A O 1
ATOM 884 N N . LYS A 1 109 ? -35.836 5.726 29.555 1.00 56.06 109 LYS A N 1
ATOM 885 C CA . LYS A 1 109 ? -35.819 6.146 28.135 1.00 56.06 109 LYS A CA 1
ATOM 886 C C . LYS A 1 109 ? -34.539 5.712 27.413 1.00 56.06 109 LYS A C 1
ATOM 888 O O . LYS A 1 109 ? -33.443 6.059 27.839 1.00 56.06 109 LYS A O 1
ATOM 893 N N . GLN A 1 110 ? -34.701 4.952 26.325 1.00 54.12 110 GLN A N 1
ATOM 894 C CA . GLN A 1 110 ? -33.616 4.542 25.428 1.00 54.12 110 GLN A CA 1
ATOM 895 C C . GLN A 1 110 ? -33.271 5.682 24.463 1.00 54.12 110 GLN A C 1
ATOM 897 O O . GLN A 1 110 ? -34.140 6.193 23.757 1.00 54.12 110 GLN A O 1
ATOM 902 N N . LEU A 1 111 ? -31.997 6.071 24.430 1.00 54.88 111 LEU A N 1
ATOM 903 C CA . LEU A 1 111 ? -31.444 6.946 23.403 1.00 54.88 111 LEU A CA 1
ATOM 904 C C . LEU A 1 111 ? -31.156 6.099 22.154 1.00 54.88 111 LEU A C 1
ATOM 906 O O . LEU A 1 111 ? -30.331 5.192 22.209 1.00 54.88 111 LEU A O 1
ATOM 910 N N . VAL A 1 112 ? -31.836 6.381 21.042 1.00 54.75 112 VAL A N 1
ATOM 911 C CA . VAL A 1 112 ? -31.614 5.690 19.762 1.00 54.75 112 VAL A CA 1
ATOM 912 C C . VAL A 1 112 ? -30.647 6.521 18.925 1.00 54.75 112 VAL A C 1
ATOM 914 O O . VAL A 1 112 ? -30.975 7.635 18.517 1.00 54.75 112 VAL A O 1
ATOM 917 N N . VAL A 1 113 ? -29.446 5.996 18.684 1.00 58.50 113 VAL A N 1
ATOM 918 C CA . VAL A 1 113 ? -28.463 6.604 17.780 1.00 58.50 113 VAL A CA 1
ATOM 919 C C . VAL A 1 113 ? -28.567 5.897 16.433 1.00 58.50 113 VAL A C 1
ATOM 921 O O . VAL A 1 113 ? -28.326 4.698 16.337 1.00 58.50 113 VAL A O 1
ATOM 924 N N . PHE A 1 114 ? -28.954 6.630 15.389 1.00 49.75 114 PHE A N 1
ATOM 925 C CA . PHE A 1 114 ? -29.013 6.095 14.031 1.00 49.75 114 PHE A CA 1
ATOM 926 C C . PHE A 1 114 ? -27.666 6.285 13.334 1.00 49.75 114 PHE A C 1
ATOM 928 O O . PHE A 1 114 ? -27.217 7.415 13.142 1.00 49.75 114 PHE A O 1
ATOM 935 N N . PHE A 1 115 ? -27.061 5.180 12.904 1.00 50.00 115 PHE A N 1
ATOM 936 C CA . PHE A 1 115 ? -25.932 5.181 11.980 1.00 50.00 115 PHE A CA 1
ATOM 937 C C . PHE A 1 115 ? -26.406 4.697 10.612 1.00 50.00 115 PHE A C 1
ATOM 939 O O . PHE A 1 115 ? -26.849 3.563 10.455 1.00 50.00 115 PHE A O 1
ATOM 946 N N . GLY A 1 116 ? -26.343 5.582 9.618 1.00 54.88 116 GLY A N 1
ATOM 947 C CA . GLY A 1 116 ? -26.552 5.219 8.222 1.00 54.88 116 GLY A CA 1
ATOM 948 C C . GLY A 1 116 ? -25.231 4.815 7.573 1.00 54.88 116 GLY A C 1
ATOM 949 O O . GLY A 1 116 ? -24.207 5.459 7.801 1.00 54.88 116 GLY A O 1
ATOM 950 N N . ASN A 1 117 ? -25.262 3.790 6.720 1.00 47.09 117 ASN A N 1
ATOM 951 C CA . ASN A 1 117 ? -24.179 3.510 5.783 1.00 47.09 117 ASN A CA 1
ATOM 952 C C . ASN A 1 117 ? -24.163 4.606 4.703 1.00 47.09 117 ASN A C 1
ATOM 954 O O . ASN A 1 117 ? -24.753 4.456 3.634 1.00 47.09 117 ASN A O 1
ATOM 958 N N . ALA A 1 118 ? -23.547 5.749 5.001 1.00 49.19 118 ALA A N 1
ATOM 959 C CA . ALA A 1 118 ? -23.268 6.758 3.993 1.00 49.19 118 ALA A CA 1
ATOM 960 C C . ALA A 1 118 ? -22.085 6.264 3.153 1.00 49.19 118 ALA A C 1
ATOM 962 O O . ALA A 1 118 ? -20.924 6.463 3.511 1.00 49.1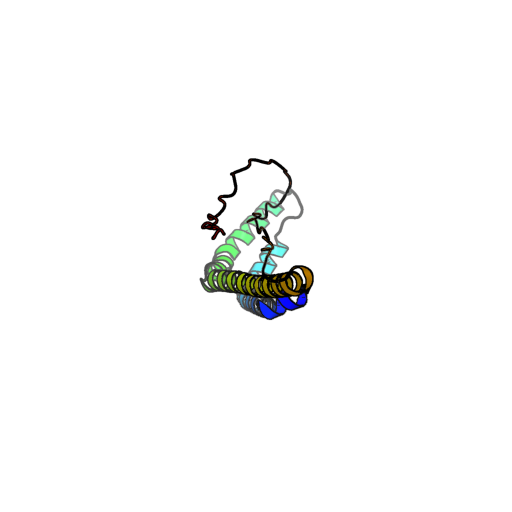9 118 ALA A O 1
ATOM 963 N N . GLY A 1 119 ? -22.385 5.588 2.042 1.00 42.50 119 GLY A N 1
ATOM 964 C CA . GLY A 1 119 ? -21.389 5.305 1.016 1.00 42.50 119 GLY A CA 1
ATOM 965 C C . GLY A 1 119 ? -20.677 6.603 0.627 1.00 42.50 119 GLY A C 1
ATOM 966 O O . GLY A 1 119 ? -21.321 7.606 0.314 1.00 42.50 119 GLY A O 1
ATOM 967 N N . ILE A 1 120 ? -19.345 6.600 0.684 1.00 38.19 120 ILE A N 1
ATOM 968 C CA . ILE A 1 120 ? -18.518 7.735 0.267 1.00 38.19 120 ILE A CA 1
ATOM 969 C C . ILE A 1 120 ? -18.618 7.841 -1.259 1.00 38.19 120 ILE A C 1
ATOM 971 O O . ILE A 1 120 ? -17.872 7.204 -1.999 1.00 38.19 120 ILE A O 1
ATOM 975 N N . GLY A 1 121 ? -19.576 8.638 -1.730 1.00 37.22 121 GLY A N 1
ATOM 976 C CA . GLY A 1 121 ? -19.638 9.103 -3.107 1.00 37.22 121 GLY A CA 1
ATOM 977 C C . GLY A 1 121 ? -18.614 10.213 -3.305 1.00 37.22 121 GLY A C 1
ATOM 978 O O . GLY A 1 121 ? -18.803 11.345 -2.858 1.00 37.22 121 GLY A O 1
ATOM 979 N N . THR A 1 122 ? -17.503 9.901 -3.965 1.00 42.31 122 THR A N 1
ATOM 980 C CA . THR A 1 122 ? -16.573 10.922 -4.443 1.00 42.31 122 THR A CA 1
ATOM 981 C C . THR A 1 122 ? -17.293 11.753 -5.509 1.00 42.31 122 THR A C 1
ATOM 983 O O . THR A 1 122 ? -17.573 11.245 -6.587 1.00 42.31 122 THR A O 1
ATOM 986 N N . ARG A 1 123 ? -17.531 13.034 -5.194 1.00 39.34 123 ARG A N 1
ATOM 987 C CA . ARG A 1 123 ? -18.077 14.113 -6.047 1.00 39.34 123 ARG A CA 1
ATOM 988 C C . ARG A 1 123 ? -19.595 14.098 -6.311 1.00 39.34 123 ARG A C 1
ATOM 990 O O . ARG A 1 123 ? -20.084 13.370 -7.157 1.00 39.34 123 ARG A O 1
ATOM 997 N N . GLY A 1 124 ? -20.267 15.063 -5.672 1.00 40.75 124 GLY A N 1
ATOM 998 C CA . GLY A 1 124 ? -21.338 15.886 -6.252 1.00 40.75 124 GLY A CA 1
ATOM 999 C C . GLY A 1 124 ? -22.659 15.197 -6.595 1.00 40.75 124 GLY A C 1
ATOM 1000 O O . GLY A 1 124 ? -22.813 14.673 -7.688 1.00 40.75 124 GLY A O 1
ATOM 1001 N N . GLY A 1 125 ? -23.656 15.333 -5.717 1.00 34.84 125 GLY A N 1
ATOM 1002 C CA . GLY A 1 125 ? -25.057 15.094 -6.072 1.00 34.84 125 GLY A CA 1
ATOM 1003 C C . GLY A 1 125 ? -25.893 14.573 -4.911 1.00 34.84 125 GLY A C 1
ATOM 1004 O O . GLY A 1 125 ? -25.886 13.382 -4.622 1.00 34.84 125 GLY A O 1
ATOM 1005 N N . ILE A 1 126 ? -26.629 15.472 -4.258 1.00 42.91 126 ILE A N 1
ATOM 1006 C CA . ILE A 1 126 ? -27.752 15.117 -3.387 1.00 42.91 126 ILE A CA 1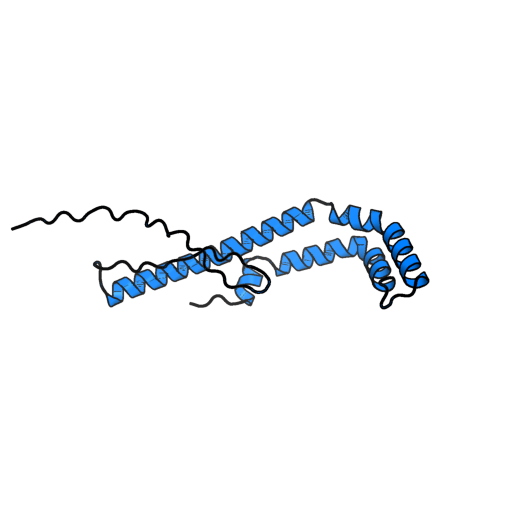
ATOM 1007 C C . ILE A 1 126 ? -28.877 14.613 -4.291 1.00 42.91 126 ILE A C 1
ATOM 1009 O O . ILE A 1 126 ? -29.419 15.402 -5.057 1.00 42.91 126 ILE A O 1
ATOM 1013 N N . TRP A 1 127 ? -29.262 13.346 -4.148 1.00 33.84 127 TRP A N 1
ATOM 1014 C CA . TRP A 1 127 ? -30.614 12.890 -4.465 1.00 33.84 127 TRP A CA 1
ATOM 1015 C C . TRP A 1 127 ? -31.080 11.939 -3.366 1.00 33.84 127 TRP A C 1
ATOM 1017 O O . TRP A 1 127 ? -30.550 10.847 -3.175 1.00 33.84 127 TRP A O 1
ATOM 1027 N N . LEU A 1 128 ? -32.058 12.419 -2.600 1.00 40.72 128 LEU A N 1
ATOM 1028 C CA . LEU A 1 128 ? -32.840 11.639 -1.656 1.00 40.72 128 LEU A CA 1
ATOM 1029 C C . LEU A 1 128 ? -33.693 10.643 -2.447 1.00 40.72 128 LEU A C 1
ATOM 1031 O O . LEU A 1 128 ? -34.685 11.029 -3.058 1.00 40.72 128 LEU A O 1
ATOM 1035 N N . THR A 1 129 ? -33.355 9.362 -2.386 1.00 35.50 129 THR A N 1
ATOM 1036 C CA . THR A 1 129 ? -34.333 8.292 -2.607 1.00 35.50 129 THR A CA 1
ATOM 1037 C C . THR A 1 129 ? -34.407 7.492 -1.321 1.00 35.50 129 THR A C 1
ATOM 1039 O O . THR A 1 129 ? -33.537 6.675 -1.023 1.00 35.50 129 THR A O 1
ATOM 1042 N N . GLY A 1 130 ? -35.405 7.822 -0.503 1.00 35.53 130 GLY A N 1
ATOM 1043 C CA . GLY A 1 130 ? -35.641 7.171 0.773 1.00 35.53 130 GLY A CA 1
ATOM 1044 C C . GLY A 1 130 ? -36.006 5.705 0.576 1.00 35.53 130 GLY A C 1
ATOM 1045 O O . GLY A 1 130 ? -37.067 5.389 0.049 1.00 35.53 130 GLY A O 1
ATOM 1046 N N . THR A 1 131 ? -35.154 4.811 1.059 1.00 35.53 131 THR A N 1
ATOM 1047 C CA . THR A 1 131 ? -35.601 3.506 1.544 1.00 35.53 131 THR A CA 1
ATOM 1048 C C . THR A 1 131 ? -36.051 3.685 2.992 1.00 35.53 131 THR A C 1
ATOM 1050 O O . THR A 1 131 ? -35.274 4.228 3.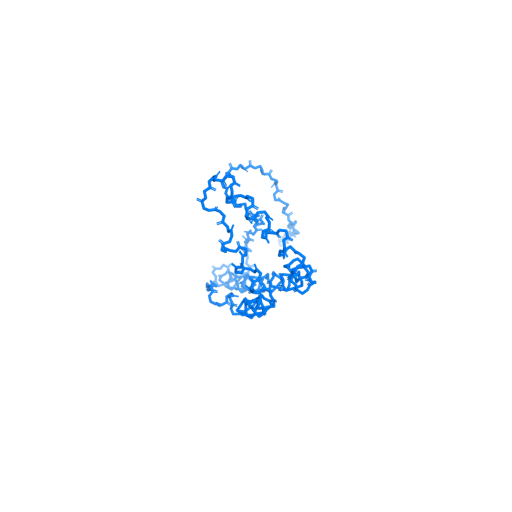785 1.00 35.53 131 THR A O 1
ATOM 1053 N N . PRO A 1 132 ? -37.273 3.273 3.372 1.00 36.47 132 PRO A N 1
ATOM 1054 C CA . PRO A 1 132 ? -37.687 3.337 4.762 1.00 36.47 132 PRO A CA 1
ATOM 1055 C C . PRO A 1 132 ? -36.746 2.465 5.595 1.00 36.47 132 PRO A C 1
ATOM 1057 O O . PRO A 1 132 ? -36.546 1.283 5.313 1.00 36.47 132 PRO A O 1
ATOM 1060 N N . LEU A 1 133 ? -36.144 3.091 6.605 1.00 41.47 133 LEU A N 1
ATOM 1061 C CA . LEU A 1 133 ? -35.436 2.419 7.685 1.00 41.47 133 LEU A CA 1
ATOM 1062 C C . LEU A 1 133 ? -36.360 1.324 8.228 1.00 41.47 133 LEU A C 1
ATOM 1064 O O . LEU A 1 133 ? -37.492 1.627 8.598 1.00 41.47 133 LEU A O 1
ATOM 1068 N N . GLN A 1 134 ? -35.911 0.069 8.267 1.00 38.97 134 GLN A N 1
ATOM 1069 C CA . GLN A 1 134 ? -36.607 -0.951 9.047 1.00 38.97 134 GLN A CA 1
ATOM 1070 C C . GLN A 1 134 ? -36.378 -0.633 10.532 1.00 38.97 134 GLN A C 1
ATOM 1072 O O . GLN A 1 134 ? -35.233 -0.701 10.984 1.00 38.97 134 GLN A O 1
ATOM 1077 N N . PRO A 1 135 ? -37.410 -0.284 11.319 1.00 40.34 135 PRO A N 1
ATOM 1078 C CA . PRO A 1 135 ? -37.297 -0.374 12.762 1.00 40.34 135 PRO A CA 1
ATOM 1079 C C . PRO A 1 135 ? -37.258 -1.860 13.132 1.00 40.34 135 PRO A C 1
ATOM 1081 O O . PRO A 1 135 ? -38.188 -2.607 12.824 1.00 40.34 135 PRO A O 1
ATOM 1084 N N . MET A 1 136 ? -36.196 -2.308 13.800 1.00 41.84 136 MET A N 1
ATOM 1085 C CA . MET A 1 136 ? -36.260 -3.591 14.497 1.00 41.84 136 MET A CA 1
ATOM 1086 C C . MET A 1 136 ? -37.232 -3.419 15.679 1.00 41.84 136 MET A C 1
ATOM 1088 O O . MET A 1 136 ? -37.095 -2.478 16.458 1.00 41.84 136 MET A O 1
ATOM 1092 N N . LEU A 1 137 ? -38.264 -4.268 15.723 1.00 36.38 137 LEU A N 1
ATOM 1093 C CA . LEU A 1 137 ? -39.466 -4.170 16.565 1.00 36.38 137 LEU A CA 1
ATOM 1094 C C . LEU A 1 137 ? -39.229 -3.755 18.038 1.00 36.38 137 LEU A C 1
ATOM 1096 O O . LEU A 1 137 ? -38.333 -4.298 18.685 1.00 36.38 137 LEU A O 1
ATOM 1100 N N . PRO A 1 138 ? -40.135 -2.954 18.639 1.00 44.25 138 PRO A N 1
ATOM 1101 C CA . PRO A 1 138 ? -40.325 -2.923 20.086 1.00 44.25 138 PRO A CA 1
ATOM 1102 C C . PRO A 1 138 ? -41.194 -4.119 20.529 1.00 44.25 138 PRO A C 1
ATOM 1104 O O . PRO A 1 138 ? -42.320 -4.274 20.057 1.00 44.25 138 PRO A O 1
ATOM 1107 N N . LEU A 1 139 ? -40.708 -4.967 21.443 1.00 36.03 139 LEU A N 1
ATOM 1108 C CA . LEU A 1 139 ? -41.553 -5.950 22.147 1.00 36.03 139 LEU A CA 1
ATOM 1109 C C . LEU A 1 139 ? -42.240 -5.294 23.372 1.00 36.03 139 LEU A C 1
ATOM 1111 O O . LEU A 1 139 ? -41.674 -4.375 23.967 1.00 36.03 139 LEU A O 1
ATOM 1115 N N . PRO A 1 140 ? -43.478 -5.706 23.720 1.00 37.78 140 PRO A N 1
ATOM 1116 C CA . PRO A 1 140 ? -44.514 -4.815 24.246 1.00 37.78 140 PRO A CA 1
ATOM 1117 C C . PRO A 1 140 ? -44.523 -4.657 25.773 1.00 37.78 140 PRO A C 1
ATOM 1119 O O . PRO A 1 140 ? -44.232 -5.584 26.527 1.00 37.78 140 PRO A O 1
ATOM 1122 N N . LEU A 1 141 ? -44.983 -3.489 26.227 1.00 42.09 141 LEU A N 1
ATOM 1123 C CA . LEU A 1 141 ? -45.442 -3.259 27.597 1.00 42.09 141 LEU A CA 1
ATOM 1124 C C . LEU A 1 141 ? -46.803 -3.940 27.812 1.00 42.09 141 LEU A C 1
ATOM 1126 O O . LEU A 1 141 ? -47.756 -3.653 27.089 1.00 42.09 141 LEU A O 1
ATOM 1130 N N . LYS A 1 142 ? -46.919 -4.774 28.851 1.00 40.19 142 LYS A N 1
ATOM 1131 C CA . LYS A 1 142 ? -48.209 -5.142 29.454 1.00 40.19 142 LYS A CA 1
ATOM 1132 C C . LYS A 1 142 ? -48.374 -4.341 30.754 1.00 40.19 142 LYS A C 1
ATOM 1134 O O . LYS A 1 142 ? -47.498 -4.448 31.612 1.00 40.19 142 LYS A O 1
ATOM 1139 N N . PRO A 1 143 ? -49.439 -3.542 30.931 1.00 42.66 143 PRO A N 1
ATOM 1140 C CA . PRO A 1 143 ? -49.710 -2.901 32.211 1.00 42.66 143 PRO A CA 1
ATOM 1141 C C . PRO A 1 143 ? -50.326 -3.913 33.188 1.00 42.66 143 PRO A C 1
ATOM 1143 O O . PRO A 1 143 ? -51.225 -4.670 32.822 1.00 42.66 143 PRO A O 1
ATOM 1146 N N . ALA A 1 144 ? -49.846 -3.912 34.431 1.00 39.06 144 ALA A N 1
ATOM 1147 C CA . ALA A 1 144 ? -50.594 -4.429 35.570 1.00 39.06 144 ALA A CA 1
ATOM 1148 C C . ALA A 1 144 ? -51.442 -3.279 36.128 1.00 39.06 144 ALA A C 1
ATOM 1150 O O . ALA A 1 144 ? -50.930 -2.178 36.331 1.00 39.06 144 ALA A O 1
ATOM 1151 N N . ALA A 1 145 ? -52.727 -3.530 36.331 1.00 40.53 145 ALA A N 1
ATOM 1152 C CA . ALA A 1 145 ? -53.650 -2.643 37.024 1.00 40.53 145 ALA A CA 1
ATOM 1153 C C . ALA A 1 145 ? -54.641 -3.503 37.817 1.00 40.53 145 ALA A C 1
ATOM 1155 O O . ALA A 1 145 ? -54.887 -4.642 37.403 1.00 40.53 145 ALA A O 1
ATOM 1156 N N . PRO A 1 146 ? -55.356 -2.909 38.779 1.00 52.38 146 PRO A N 1
ATOM 1157 C CA . PRO A 1 146 ? -54.896 -2.020 39.849 1.00 52.38 146 PRO A CA 1
ATOM 1158 C C . PRO A 1 146 ? -54.436 -2.789 41.101 1.00 52.38 146 PRO A C 1
ATOM 1160 O O . PRO A 1 146 ? -54.849 -3.956 41.281 1.00 52.38 146 PRO A O 1
#

Radius of gyration: 26.36 Å; Cα contacts (8 Å, |Δi|>4): 54; chains: 1; bounding box: 69×29×71 Å

Mean predicted aligned error: 14.66 Å